Protein AF-A0A8T0S500-F1 (afdb_monomer_lite)

pLDDT: mean 80.97, std 13.62, range [43.94, 96.31]

Secondary structure (DSSP, 8-state):
----HHHHTGGGPPPPTTS-HHHHHHHHHHHHHHHHHHHHHHHHH-----HHHHHHHHHHHHHHHGGGS-GGG-

Sequence (74 aa):
MEPDAAACNLLHLPKPENLPAAHFNTFVLLCCWHLWKRRNGIVFRQESLNLPHFLQNCKLDARAWSCRLPRQDM

Radius of gyration: 14.61 Å; chains: 1; bounding box: 41×24×31 Å

Organism: Panicum virgatum (NCBI:txid38727)

Foldseek 3Di:
DDDPPVVVCLVVDDDDPPDDPLCRVVLSVLVVVLVVVVVCCCPPVVDDDDPVVSVVVSVVVVVVCCVVRPPVVD

Structure (mmCIF, N/CA/C/O backbone):
data_AF-A0A8T0S500-F1
#
_entry.id   AF-A0A8T0S500-F1
#
loop_
_atom_site.group_PDB
_atom_site.id
_atom_site.type_symbol
_atom_site.label_atom_id
_atom_site.label_alt_id
_atom_site.label_comp_id
_atom_site.label_asym_id
_atom_site.label_entity_id
_atom_site.label_seq_id
_atom_site.pdbx_PDB_ins_code
_atom_site.Cartn_x
_atom_site.Cartn_y
_atom_site.Cartn_z
_atom_site.occupancy
_atom_site.B_iso_or_equiv
_atom_site.auth_seq_id
_atom_site.auth_comp_id
_atom_site.auth_asym_id
_atom_site.auth_atom_id
_atom_site.pdbx_PDB_model_num
ATOM 1 N N . MET A 1 1 ? -25.308 14.047 -11.331 1.00 43.94 1 MET A N 1
ATOM 2 C CA . MET A 1 1 ? -24.596 13.167 -10.383 1.00 43.94 1 MET A CA 1
ATOM 3 C C . MET A 1 1 ? -23.435 12.606 -11.177 1.00 43.94 1 MET A C 1
ATOM 5 O O . MET A 1 1 ? -23.605 11.608 -11.859 1.00 43.94 1 MET A O 1
ATOM 9 N N . GLU A 1 2 ? -22.343 13.369 -11.240 1.00 44.81 2 GLU A N 1
ATOM 10 C CA . GLU A 1 2 ? -21.165 12.996 -12.028 1.00 44.81 2 GLU A CA 1
ATOM 11 C C . GLU A 1 2 ? -20.555 11.737 -11.408 1.00 44.81 2 GLU A C 1
ATOM 13 O O . GLU A 1 2 ? -20.345 11.727 -10.190 1.00 44.81 2 GLU A O 1
ATOM 18 N N . PRO A 1 3 ? -20.307 10.667 -12.181 1.00 50.75 3 PRO A N 1
ATOM 19 C CA . PRO A 1 3 ? -19.519 9.563 -11.665 1.00 50.75 3 PRO A CA 1
ATOM 20 C C . PRO A 1 3 ? -18.166 10.138 -11.243 1.00 50.75 3 PRO A C 1
ATOM 22 O O . PRO A 1 3 ? -17.587 10.939 -11.971 1.00 50.75 3 PRO A O 1
ATOM 25 N N . ASP A 1 4 ? -17.706 9.766 -10.050 1.00 53.47 4 ASP A N 1
ATOM 26 C CA . ASP A 1 4 ? -16.430 10.165 -9.453 1.00 53.47 4 ASP A CA 1
ATOM 27 C C . ASP A 1 4 ? -15.288 10.006 -10.480 1.00 53.47 4 ASP A C 1
ATOM 29 O O . ASP A 1 4 ? -14.678 8.941 -10.624 1.00 53.47 4 ASP A O 1
ATOM 33 N N . ALA A 1 5 ? -15.006 11.067 -11.241 1.00 48.22 5 ALA A N 1
ATOM 34 C CA . ALA A 1 5 ? -14.050 11.061 -12.349 1.00 48.22 5 ALA A CA 1
ATOM 35 C C . ALA A 1 5 ? -12.628 10.704 -11.876 1.00 48.22 5 ALA A C 1
ATOM 37 O O . ALA A 1 5 ? -11.765 10.324 -12.667 1.00 48.22 5 ALA A O 1
ATOM 38 N N . ALA A 1 6 ? -12.387 10.774 -10.566 1.00 55.34 6 ALA A N 1
ATOM 39 C CA . ALA A 1 6 ? -11.139 10.403 -9.925 1.00 55.34 6 ALA A CA 1
ATOM 40 C C . ALA A 1 6 ? -10.812 8.901 -10.041 1.00 55.34 6 ALA A C 1
ATOM 42 O O . ALA A 1 6 ? -9.646 8.551 -10.216 1.00 55.34 6 ALA A O 1
ATOM 43 N N . ALA A 1 7 ? -11.803 8.002 -9.980 1.00 55.00 7 ALA A N 1
ATOM 44 C CA . ALA A 1 7 ? -11.533 6.559 -9.968 1.00 55.00 7 ALA A CA 1
ATOM 45 C C . ALA A 1 7 ? -11.213 5.995 -11.365 1.00 55.00 7 ALA A C 1
ATOM 47 O O . ALA A 1 7 ? -10.345 5.131 -11.494 1.00 55.00 7 ALA A O 1
ATOM 48 N N . CYS A 1 8 ? -11.852 6.516 -12.421 1.00 52.06 8 CYS A N 1
ATOM 49 C CA . CYS A 1 8 ? -11.615 6.069 -13.802 1.00 52.06 8 CYS A CA 1
ATOM 50 C C . CYS A 1 8 ? -10.197 6.392 -14.314 1.00 52.06 8 CYS A C 1
ATOM 52 O O . CYS A 1 8 ? -9.739 5.780 -15.273 1.00 52.06 8 CYS A O 1
ATOM 54 N N . ASN A 1 9 ? -9.477 7.309 -13.659 1.00 65.69 9 ASN A N 1
ATOM 55 C CA . ASN A 1 9 ? -8.159 7.781 -14.088 1.00 65.69 9 ASN A CA 1
ATOM 56 C C . ASN A 1 9 ? -6.974 7.115 -13.367 1.00 65.69 9 ASN A C 1
ATOM 58 O O . ASN A 1 9 ? -5.828 7.485 -13.613 1.00 65.69 9 ASN A O 1
ATOM 62 N N . LEU A 1 10 ? -7.211 6.105 -12.519 1.00 65.56 10 LEU A N 1
ATOM 63 C CA . LEU A 1 10 ? -6.143 5.349 -11.841 1.00 65.56 10 LEU A CA 1
ATOM 64 C C . LEU A 1 10 ? -5.170 4.681 -12.826 1.00 65.56 10 LEU A C 1
ATOM 66 O O . LEU A 1 10 ? -3.970 4.630 -12.567 1.00 65.56 10 LEU A O 1
ATOM 70 N N . LEU A 1 11 ? -5.681 4.221 -13.972 1.00 64.62 11 LEU A N 1
ATOM 71 C CA . LEU A 1 11 ? -4.881 3.631 -15.052 1.00 64.62 11 LEU A CA 1
ATOM 72 C C . LEU A 1 11 ? -4.010 4.663 -15.788 1.00 64.62 11 LEU A C 1
ATOM 74 O O . LEU A 1 11 ? -3.039 4.288 -16.436 1.00 64.62 11 LEU A O 1
ATOM 78 N N . HIS A 1 12 ? -4.344 5.950 -15.679 1.00 71.12 12 HIS A N 1
ATOM 79 C CA . HIS A 1 12 ? -3.642 7.057 -16.332 1.00 71.12 12 HIS A CA 1
ATOM 80 C C . HIS A 1 12 ? -2.768 7.859 -15.362 1.00 71.12 12 HIS A C 1
ATOM 82 O O . HIS A 1 12 ? -2.329 8.960 -15.698 1.00 71.12 12 HIS A O 1
ATOM 88 N N . LEU A 1 13 ? -2.516 7.343 -14.153 1.00 77.31 13 LEU A N 1
ATOM 89 C CA . LEU A 1 13 ? -1.628 8.015 -13.214 1.00 77.31 13 LEU A CA 1
ATO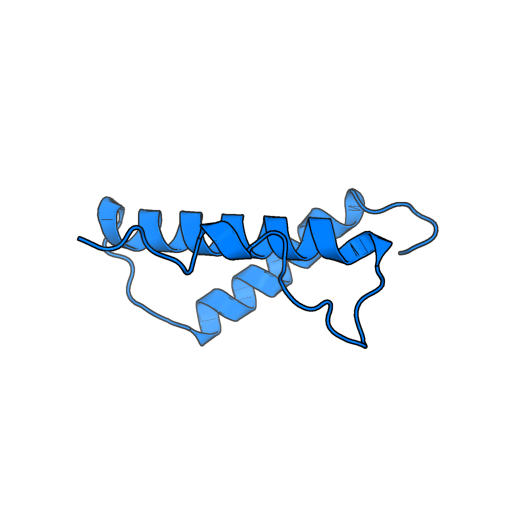M 90 C C . LEU A 1 13 ? -0.238 8.194 -13.847 1.00 77.31 13 LEU A C 1
ATOM 92 O O . LEU A 1 13 ? 0.335 7.225 -14.354 1.00 77.31 13 LEU A O 1
ATOM 96 N N . PRO A 1 14 ? 0.333 9.410 -13.811 1.00 78.62 14 PRO A N 1
ATOM 97 C CA . PRO A 1 14 ? 1.674 9.625 -14.320 1.00 78.62 14 PRO A CA 1
ATOM 98 C C . PRO A 1 14 ? 2.671 8.858 -13.451 1.00 78.62 14 PRO A C 1
ATOM 100 O O . PRO A 1 14 ? 2.673 8.970 -12.221 1.00 78.62 14 PRO A O 1
ATOM 103 N N . LYS A 1 15 ? 3.539 8.076 -14.097 1.00 82.06 15 LYS A N 1
ATOM 104 C CA . LYS A 1 15 ? 4.626 7.377 -13.412 1.00 82.06 15 LYS A CA 1
ATOM 105 C C . LYS A 1 15 ? 5.610 8.409 -12.847 1.00 82.06 15 LYS A C 1
ATOM 107 O O . LYS A 1 15 ? 6.144 9.198 -13.625 1.00 82.06 15 LYS A O 1
ATOM 112 N N . PRO A 1 16 ?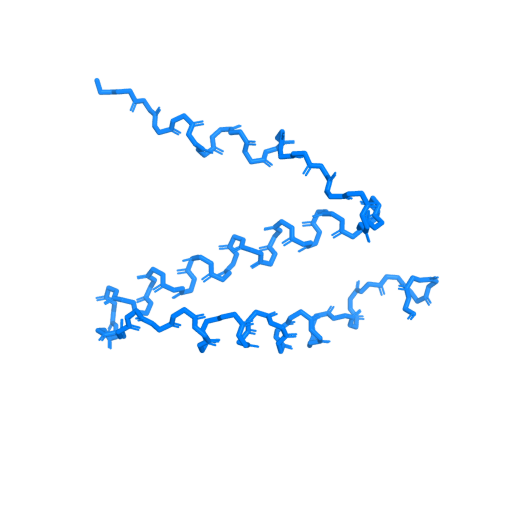 5.937 8.369 -11.544 1.00 82.19 16 PRO A N 1
ATOM 113 C CA . PRO A 1 16 ? 7.010 9.187 -10.989 1.00 82.19 16 PRO A CA 1
ATOM 114 C C . PRO A 1 16 ? 8.342 8.907 -11.699 1.00 82.19 16 PRO A C 1
ATOM 116 O O . PRO A 1 16 ? 8.645 7.754 -12.022 1.00 82.19 16 PRO A O 1
ATOM 119 N N . GLU A 1 17 ? 9.165 9.932 -11.923 1.00 81.06 17 GLU A N 1
ATOM 120 C CA . GLU A 1 17 ? 10.454 9.793 -12.625 1.00 81.06 17 GLU A CA 1
ATOM 121 C C . GLU A 1 17 ? 11.381 8.790 -11.925 1.00 81.06 17 GLU A C 1
ATOM 123 O O . GLU A 1 17 ? 11.950 7.914 -12.571 1.00 81.06 17 GLU A O 1
ATOM 128 N N . ASN A 1 18 ? 11.401 8.826 -10.591 1.00 82.25 18 ASN A N 1
ATOM 129 C CA . ASN A 1 18 ? 12.275 8.010 -9.744 1.00 82.25 18 ASN A CA 1
ATOM 130 C C . ASN A 1 18 ? 11.791 6.566 -9.528 1.00 82.25 18 ASN A C 1
ATOM 132 O O . ASN A 1 18 ? 12.418 5.824 -8.776 1.00 82.25 18 ASN A O 1
ATOM 136 N N . LEU A 1 19 ? 10.662 6.167 -10.124 1.00 78.94 19 LEU A N 1
ATOM 137 C CA . LEU A 1 19 ? 10.120 4.821 -9.960 1.00 78.94 19 LEU A CA 1
ATOM 138 C C . LEU A 1 19 ? 10.332 3.994 -11.238 1.00 78.94 19 LEU A C 1
ATOM 140 O O . LEU A 1 19 ? 9.859 4.403 -12.307 1.00 78.94 19 LEU A O 1
ATOM 144 N N . PRO A 1 20 ? 10.987 2.822 -11.159 1.00 81.94 20 PRO A N 1
ATOM 145 C CA . PRO A 1 20 ? 11.076 1.902 -12.285 1.00 81.94 20 PRO A CA 1
ATOM 146 C C . PRO A 1 20 ? 9.684 1.532 -12.805 1.00 81.94 20 PRO A C 1
ATOM 148 O O . PRO A 1 20 ? 8.763 1.281 -12.025 1.00 81.94 20 PRO A O 1
ATOM 151 N N . ALA A 1 21 ? 9.519 1.473 -14.130 1.00 77.62 21 ALA A N 1
ATOM 152 C CA . ALA A 1 21 ? 8.235 1.124 -14.748 1.00 77.62 21 ALA A CA 1
ATOM 153 C C . ALA A 1 21 ? 7.728 -0.255 -14.285 1.00 77.62 21 ALA A C 1
ATOM 155 O O . ALA A 1 21 ? 6.534 -0.418 -14.041 1.00 77.62 21 ALA A O 1
ATOM 156 N N . ALA A 1 22 ? 8.646 -1.201 -14.054 1.00 78.12 22 ALA A N 1
ATOM 157 C CA . A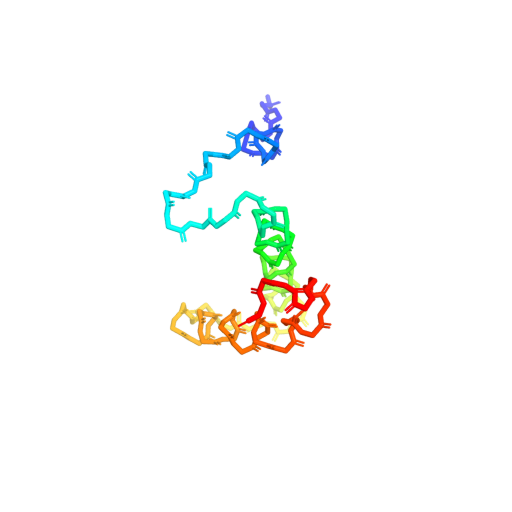LA A 1 22 ? 8.351 -2.527 -13.514 1.00 78.12 22 ALA A CA 1
ATOM 158 C C . ALA A 1 22 ? 7.702 -2.496 -12.114 1.00 78.12 22 ALA A C 1
ATOM 160 O O . ALA A 1 22 ? 6.999 -3.429 -11.735 1.00 78.12 22 ALA A O 1
ATOM 161 N N . HIS A 1 23 ? 7.901 -1.425 -11.340 1.00 82.44 23 HIS A N 1
ATOM 162 C CA . HIS A 1 23 ? 7.367 -1.286 -9.979 1.00 82.44 23 HIS A CA 1
ATOM 163 C C . HIS A 1 23 ? 6.115 -0.425 -9.899 1.00 82.44 23 HIS A C 1
ATOM 165 O O . HIS A 1 23 ? 5.449 -0.419 -8.865 1.00 82.44 23 HIS A O 1
ATOM 171 N N . PHE A 1 24 ? 5.776 0.290 -10.972 1.00 84.00 24 PHE A N 1
ATOM 172 C CA . PHE A 1 24 ? 4.682 1.251 -10.957 1.00 84.00 24 PHE A CA 1
ATOM 173 C C . PHE A 1 24 ? 3.331 0.600 -10.651 1.00 84.00 24 PHE A C 1
ATOM 175 O O . PHE A 1 24 ? 2.612 1.071 -9.772 1.00 84.00 24 PHE A O 1
ATOM 182 N N . ASN A 1 25 ? 3.028 -0.539 -11.276 1.00 83.69 25 ASN A N 1
ATOM 183 C CA . ASN A 1 25 ? 1.783 -1.263 -11.012 1.00 83.69 25 ASN A CA 1
ATOM 184 C C . ASN A 1 25 ? 1.696 -1.738 -9.555 1.00 83.69 25 ASN A C 1
ATOM 186 O O . ASN A 1 25 ? 0.669 -1.552 -8.903 1.00 83.69 25 ASN A O 1
ATOM 190 N N . THR A 1 26 ? 2.785 -2.296 -9.016 1.00 87.00 26 THR A N 1
ATOM 191 C CA . THR A 1 26 ? 2.855 -2.721 -7.609 1.00 87.00 26 THR A CA 1
ATOM 192 C C . THR A 1 26 ? 2.682 -1.535 -6.662 1.00 87.00 26 THR A C 1
ATOM 194 O O . THR A 1 26 ? 1.955 -1.637 -5.677 1.00 87.00 26 THR A O 1
ATOM 197 N N . PHE A 1 27 ? 3.296 -0.393 -6.974 1.00 85.38 27 PHE A N 1
ATOM 198 C CA . PHE A 1 27 ? 3.145 0.840 -6.207 1.00 85.38 27 PHE A CA 1
ATOM 199 C C . PHE A 1 27 ? 1.687 1.320 -6.176 1.00 85.38 27 PHE A C 1
ATOM 201 O O . PHE A 1 27 ? 1.147 1.539 -5.091 1.00 85.38 27 PHE A O 1
ATOM 208 N N . VAL A 1 28 ? 1.026 1.413 -7.336 1.00 86.69 28 VAL A N 1
ATOM 209 C CA . VAL A 1 28 ? -0.387 1.824 -7.425 1.00 86.69 28 VAL A CA 1
ATOM 210 C C . VAL A 1 28 ? -1.281 0.868 -6.631 1.00 86.69 28 VAL A C 1
ATOM 212 O O . VAL A 1 28 ? -2.104 1.320 -5.833 1.00 86.69 28 VAL A O 1
ATOM 215 N N . LEU A 1 29 ? -1.076 -0.446 -6.773 1.00 88.12 29 LEU A N 1
ATOM 216 C CA . LEU A 1 29 ? -1.822 -1.461 -6.023 1.00 88.12 29 LEU A CA 1
ATOM 217 C C . LEU A 1 29 ? -1.662 -1.301 -4.507 1.00 88.12 29 LEU A C 1
ATOM 219 O O . LEU A 1 29 ? -2.658 -1.340 -3.780 1.00 88.12 29 LEU A O 1
ATOM 223 N N . LEU A 1 30 ? -0.436 -1.081 -4.023 1.00 89.81 30 LEU A N 1
ATOM 224 C CA . LEU A 1 30 ? -0.181 -0.837 -2.603 1.00 89.81 30 LEU A CA 1
ATOM 225 C C . LEU A 1 30 ? -0.891 0.433 -2.125 1.00 89.81 30 LEU A C 1
ATOM 227 O O . LEU A 1 30 ? -1.569 0.394 -1.096 1.00 89.81 30 LEU A O 1
ATOM 231 N N . CYS A 1 31 ? -0.821 1.532 -2.879 1.00 88.44 31 CYS A N 1
ATOM 232 C CA . CYS A 1 31 ? -1.549 2.760 -2.555 1.00 88.44 31 CYS A CA 1
ATOM 233 C C . CYS A 1 31 ? -3.061 2.513 -2.432 1.00 88.44 31 CYS A C 1
ATOM 235 O O . CYS A 1 31 ? -3.661 2.886 -1.420 1.00 88.44 31 CYS A O 1
ATOM 237 N N . CYS A 1 32 ? -3.675 1.832 -3.405 1.00 89.88 32 CYS A N 1
ATOM 238 C CA . CYS A 1 32 ? -5.098 1.486 -3.362 1.00 89.88 32 CYS A CA 1
ATOM 239 C C . CYS A 1 32 ? -5.442 0.611 -2.149 1.00 89.88 32 CYS A C 1
ATOM 241 O O . CYS A 1 32 ? -6.435 0.869 -1.463 1.00 89.88 32 CYS A O 1
ATOM 243 N N . TRP A 1 33 ? -4.610 -0.386 -1.842 1.00 91.75 33 TRP A N 1
ATOM 244 C CA . TRP A 1 33 ? -4.800 -1.251 -0.679 1.00 91.75 33 TRP A CA 1
ATOM 245 C C . TRP A 1 33 ? -4.740 -0.471 0.639 1.00 91.75 33 TRP A C 1
ATOM 247 O O . TRP A 1 33 ? -5.583 -0.668 1.517 1.00 91.75 33 TRP A O 1
ATOM 257 N N . HIS A 1 34 ? -3.792 0.454 0.781 1.00 92.50 34 HIS A N 1
ATOM 258 C CA . HIS A 1 34 ? -3.686 1.308 1.962 1.00 92.50 34 HIS A CA 1
ATOM 259 C C . HIS A 1 34 ? -4.877 2.252 2.119 1.00 92.50 34 HIS A C 1
ATOM 261 O O . HIS A 1 34 ? -5.399 2.381 3.230 1.00 92.50 34 HIS A O 1
ATOM 267 N N . LEU A 1 35 ? -5.344 2.864 1.028 1.00 90.19 35 LEU A N 1
ATOM 268 C CA . LEU A 1 35 ? -6.542 3.709 1.032 1.00 90.19 35 LEU A CA 1
ATOM 269 C C . LEU A 1 35 ? -7.785 2.909 1.433 1.00 90.19 35 LEU A C 1
ATOM 271 O O . LEU A 1 35 ? -8.554 3.348 2.292 1.00 90.19 35 LEU A O 1
ATOM 275 N N . TRP A 1 36 ? -7.943 1.704 0.878 1.00 91.94 36 TRP A N 1
ATOM 276 C CA . TRP A 1 36 ? -9.018 0.793 1.256 1.00 91.94 36 TRP A CA 1
ATOM 277 C C . TRP A 1 36 ? -8.941 0.435 2.744 1.00 91.94 36 TRP A C 1
ATOM 279 O O . TRP A 1 36 ? -9.915 0.649 3.468 1.00 91.94 36 TRP A O 1
ATOM 289 N N . LYS A 1 37 ? -7.785 -0.027 3.244 1.00 91.44 37 LYS A N 1
ATOM 290 C CA . LYS A 1 37 ? -7.596 -0.352 4.670 1.00 91.44 37 LYS A CA 1
ATOM 291 C C . LYS A 1 37 ? -7.934 0.836 5.563 1.00 91.44 37 LYS A C 1
ATOM 293 O O . LYS A 1 37 ? -8.650 0.671 6.547 1.00 91.44 37 LYS A O 1
ATOM 298 N N . ARG A 1 38 ? -7.469 2.036 5.201 1.00 90.69 38 ARG A N 1
ATOM 299 C CA . ARG A 1 38 ? -7.713 3.255 5.975 1.00 90.69 38 ARG A CA 1
ATOM 300 C C . ARG A 1 38 ? -9.199 3.586 6.052 1.00 90.69 38 ARG A C 1
ATOM 302 O O . ARG A 1 38 ? -9.697 3.846 7.143 1.00 90.69 38 ARG A O 1
ATOM 309 N N . ARG A 1 39 ? -9.915 3.535 4.925 1.00 90.81 39 ARG A N 1
ATOM 310 C CA . ARG A 1 39 ? -11.369 3.751 4.900 1.00 90.81 39 ARG A CA 1
ATOM 311 C C . ARG A 1 39 ? -12.097 2.742 5.793 1.00 90.81 39 ARG A C 1
ATOM 313 O O . ARG A 1 39 ? -12.966 3.140 6.561 1.00 90.81 39 ARG A O 1
ATOM 320 N N . ASN A 1 40 ? -11.714 1.466 5.736 1.00 94.06 40 ASN A N 1
ATOM 321 C CA . ASN A 1 40 ? -12.298 0.427 6.589 1.00 94.06 40 ASN A CA 1
ATOM 322 C C . ASN A 1 40 ? -11.994 0.662 8.077 1.00 94.06 40 ASN A C 1
ATOM 324 O O . ASN A 1 40 ? -12.890 0.534 8.904 1.00 94.06 40 ASN A O 1
ATOM 328 N N . GLY A 1 41 ? -10.771 1.062 8.428 1.00 93.25 41 GLY A N 1
ATOM 329 C CA . GLY A 1 41 ? -10.407 1.392 9.808 1.00 93.25 41 GLY A CA 1
ATOM 330 C C . GLY A 1 41 ? -11.224 2.556 10.377 1.00 93.25 41 GLY A C 1
ATOM 331 O O . GLY A 1 41 ? -11.660 2.510 11.525 1.00 93.25 41 GLY A O 1
ATOM 332 N N . ILE A 1 42 ? -11.520 3.573 9.565 1.00 91.69 42 ILE A N 1
ATOM 333 C CA . ILE A 1 42 ? -12.386 4.686 9.986 1.00 91.69 42 ILE A CA 1
ATOM 334 C C . ILE A 1 42 ? -13.816 4.196 10.230 1.00 91.69 42 ILE A C 1
ATOM 336 O O . ILE A 1 42 ? -14.372 4.449 11.295 1.00 91.69 42 ILE A O 1
ATOM 340 N N . VAL A 1 43 ? -14.403 3.486 9.261 1.00 94.25 43 VAL A N 1
ATOM 341 C CA . VAL A 1 43 ? -15.818 3.080 9.310 1.00 94.25 43 VAL A CA 1
ATOM 342 C C . VAL A 1 43 ? -16.075 2.021 10.382 1.00 94.25 43 VAL A C 1
ATOM 344 O O . VAL A 1 43 ? -17.048 2.125 11.120 1.00 94.25 43 VAL A O 1
ATOM 347 N N . PHE A 1 44 ? -15.212 1.009 10.481 1.00 96.31 44 PHE A N 1
ATOM 348 C CA . PHE A 1 44 ? -15.462 -0.169 11.317 1.00 96.31 44 PHE A CA 1
ATOM 349 C C . PHE A 1 44 ? -14.745 -0.139 12.668 1.00 96.31 44 PHE A C 1
ATOM 351 O O . PHE A 1 44 ? -15.138 -0.869 13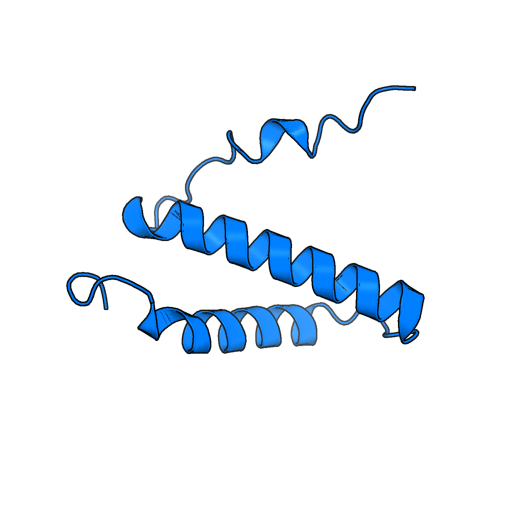.573 1.00 96.31 44 PHE A O 1
ATOM 358 N N . ARG A 1 45 ? -13.684 0.664 12.816 1.00 93.31 45 ARG A N 1
ATOM 359 C CA . ARG A 1 45 ? -12.844 0.696 14.029 1.00 93.31 45 ARG A CA 1
ATOM 360 C C . ARG A 1 45 ? -12.717 2.080 14.664 1.00 93.31 45 ARG A C 1
ATOM 362 O O . ARG A 1 45 ? -11.992 2.215 15.642 1.00 93.31 45 ARG A O 1
ATOM 369 N N . GLN A 1 46 ? -13.395 3.095 14.119 1.00 92.25 46 GLN A N 1
ATOM 370 C CA . GLN A 1 46 ? -13.315 4.486 14.586 1.00 92.25 46 GLN A CA 1
ATOM 371 C C . GLN A 1 46 ? -11.870 5.020 14.668 1.00 92.25 46 GLN A C 1
ATOM 373 O O . GLN A 1 46 ? -11.539 5.854 15.507 1.00 92.25 46 GLN A O 1
ATOM 378 N N . GLU A 1 47 ? -10.981 4.546 13.789 1.00 90.94 47 GLU A N 1
ATOM 379 C CA . GLU A 1 47 ? -9.581 4.974 13.790 1.00 90.94 47 GLU A CA 1
ATOM 380 C C . GLU A 1 47 ? -9.432 6.447 13.372 1.00 90.94 47 GLU A C 1
ATOM 382 O O . GLU A 1 47 ? -9.857 6.852 12.282 1.00 90.94 47 GLU A O 1
ATOM 387 N N . SER A 1 48 ? -8.708 7.239 14.164 1.00 86.75 48 SER A N 1
ATOM 388 C CA . SER A 1 48 ? -8.439 8.650 13.869 1.00 86.75 48 SER A CA 1
ATOM 389 C C . SER A 1 48 ? -7.486 8.854 12.682 1.00 86.75 48 SER A C 1
ATOM 391 O O . SER A 1 48 ? -6.638 8.015 12.365 1.00 86.75 48 SER A O 1
ATOM 393 N N . LEU A 1 49 ? -7.649 9.977 11.969 1.00 80.94 49 LEU A N 1
ATOM 394 C CA . LEU A 1 49 ? -6.787 10.356 10.845 1.00 80.94 49 LEU A CA 1
ATOM 395 C C . LEU A 1 49 ? -5.422 10.811 11.363 1.00 80.94 49 LEU A C 1
ATOM 397 O O . LEU A 1 49 ? -5.260 11.944 11.798 1.00 80.94 49 LEU A O 1
ATOM 401 N N . ASN A 1 50 ? -4.432 9.925 11.269 1.00 87.56 50 ASN A N 1
ATOM 402 C CA . ASN A 1 50 ? -3.035 10.239 11.550 1.00 87.56 50 ASN A CA 1
ATOM 403 C C . ASN A 1 50 ? -2.186 9.975 10.298 1.00 87.56 50 ASN A C 1
ATOM 405 O O . ASN A 1 50 ? -1.805 8.837 10.012 1.00 87.56 50 ASN A O 1
ATOM 409 N N . LEU A 1 51 ? -1.923 11.038 9.531 1.00 88.19 51 LEU A N 1
ATOM 410 C CA . LEU A 1 51 ? -1.165 10.962 8.281 1.00 88.19 51 LEU A CA 1
ATOM 411 C C . LEU A 1 51 ? 0.277 10.453 8.488 1.00 88.19 51 LEU A C 1
ATOM 413 O O . LEU A 1 51 ? 0.673 9.554 7.747 1.00 88.19 51 LEU A O 1
ATOM 417 N N . PRO A 1 52 ? 1.054 10.924 9.487 1.00 92.38 52 PRO A N 1
ATOM 418 C CA . PRO A 1 52 ? 2.382 10.371 9.761 1.00 92.38 52 PRO A CA 1
ATOM 419 C C . PRO A 1 52 ? 2.378 8.856 9.988 1.00 92.38 52 PRO A C 1
ATOM 421 O O . PRO A 1 52 ? 3.154 8.131 9.364 1.00 92.38 52 PRO A O 1
ATOM 424 N N . HIS A 1 53 ? 1.469 8.367 10.833 1.00 88.81 53 HIS A N 1
ATOM 425 C CA . HIS A 1 53 ? 1.349 6.939 11.123 1.00 88.81 53 HIS A CA 1
ATOM 426 C C . HIS A 1 53 ? 0.928 6.144 9.878 1.00 88.81 53 HIS A C 1
ATOM 428 O O . HIS A 1 53 ? 1.478 5.082 9.589 1.00 88.81 53 HIS A O 1
ATOM 434 N N . PHE A 1 54 ? 0.003 6.690 9.087 1.00 90.00 54 PHE A N 1
ATOM 435 C CA . PHE A 1 54 ? -0.410 6.098 7.819 1.00 90.00 54 PHE A CA 1
ATOM 436 C C . PHE A 1 54 ? 0.758 5.960 6.831 1.00 90.00 54 PHE A C 1
ATOM 438 O O . PHE A 1 54 ? 0.967 4.878 6.280 1.00 90.00 54 PHE A O 1
ATOM 445 N N . LEU A 1 55 ? 1.548 7.019 6.638 1.00 90.31 55 LEU A N 1
ATOM 446 C CA . LEU A 1 55 ? 2.711 6.997 5.747 1.00 90.31 55 LEU A CA 1
ATOM 447 C C . LEU A 1 55 ? 3.793 6.033 6.247 1.00 90.31 55 LEU A C 1
ATOM 449 O O . LEU A 1 55 ? 4.422 5.348 5.439 1.00 90.31 55 LEU A O 1
ATOM 453 N N . GLN A 1 56 ? 3.992 5.939 7.564 1.00 92.12 56 GLN A N 1
ATOM 454 C CA . GLN A 1 56 ? 4.911 4.965 8.149 1.00 92.12 56 GLN A CA 1
ATOM 455 C C . GLN A 1 56 ? 4.469 3.527 7.847 1.00 92.12 56 GLN A C 1
ATOM 457 O O . GLN A 1 56 ? 5.284 2.720 7.398 1.00 92.12 56 GLN A O 1
ATOM 462 N N 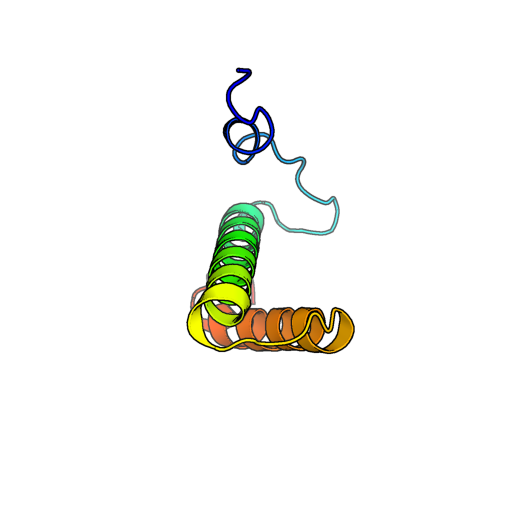. ASN A 1 57 ? 3.179 3.225 8.002 1.00 90.69 57 ASN A N 1
ATOM 463 C CA . ASN A 1 57 ? 2.631 1.912 7.658 1.00 90.69 57 ASN A CA 1
ATOM 464 C C . ASN A 1 57 ? 2.759 1.609 6.162 1.00 90.69 57 ASN A C 1
ATOM 466 O O . ASN A 1 57 ? 3.094 0.484 5.807 1.00 90.69 57 ASN A O 1
ATOM 470 N N . CYS A 1 58 ? 2.581 2.608 5.289 1.00 90.56 58 CYS A N 1
ATOM 471 C CA . CYS A 1 58 ? 2.825 2.447 3.852 1.00 90.56 58 CYS A CA 1
ATOM 472 C C . CYS A 1 58 ? 4.267 2.016 3.555 1.00 90.56 58 CYS A C 1
ATOM 474 O O . CYS A 1 58 ? 4.492 1.115 2.751 1.00 90.56 58 CYS A O 1
ATOM 476 N N . LYS A 1 59 ? 5.254 2.615 4.233 1.00 89.62 59 LYS A N 1
ATOM 477 C CA . LYS A 1 59 ? 6.669 2.239 4.074 1.00 89.62 59 LYS A CA 1
ATOM 478 C C . LYS A 1 59 ? 6.954 0.821 4.570 1.00 89.62 59 LYS A C 1
ATOM 480 O O . LYS A 1 59 ? 7.698 0.092 3.917 1.00 89.62 59 LYS A O 1
ATOM 485 N N . LEU A 1 60 ? 6.405 0.445 5.725 1.00 92.69 60 LEU A N 1
ATOM 486 C CA . LEU A 1 60 ? 6.596 -0.890 6.302 1.00 92.69 60 LEU A CA 1
ATOM 487 C C . LEU A 1 60 ? 5.985 -1.974 5.414 1.00 92.69 60 LEU A C 1
ATOM 489 O O . LEU A 1 60 ? 6.650 -2.959 5.104 1.00 92.69 60 LEU A O 1
ATOM 493 N N . ASP A 1 61 ? 4.764 -1.751 4.943 1.00 91.12 61 ASP A N 1
ATOM 494 C CA . ASP A 1 61 ? 4.075 -2.686 4.064 1.00 91.12 61 ASP A CA 1
ATOM 495 C C . ASP A 1 61 ? 4.760 -2.790 2.697 1.00 91.12 61 ASP A C 1
ATOM 497 O O . ASP A 1 61 ? 4.936 -3.898 2.196 1.00 91.12 61 ASP A O 1
ATOM 501 N N . ALA A 1 62 ? 5.235 -1.679 2.123 1.00 88.81 62 ALA A N 1
ATOM 502 C CA . ALA A 1 62 ? 6.022 -1.713 0.889 1.00 88.81 62 ALA A CA 1
ATOM 503 C C . ALA A 1 62 ? 7.299 -2.557 1.041 1.00 88.81 62 ALA A C 1
ATOM 505 O O . ALA A 1 62 ? 7.622 -3.354 0.162 1.00 88.81 62 ALA A O 1
ATOM 506 N N . ARG A 1 63 ? 7.997 -2.440 2.181 1.00 89.19 63 ARG A N 1
ATOM 507 C CA . ARG A 1 63 ? 9.154 -3.294 2.497 1.00 89.19 63 ARG A CA 1
ATOM 508 C C . ARG A 1 63 ? 8.759 -4.758 2.657 1.00 89.19 63 ARG A C 1
ATOM 510 O O . ARG A 1 63 ? 9.453 -5.619 2.138 1.00 89.19 63 ARG A O 1
ATOM 517 N N . ALA A 1 64 ? 7.652 -5.050 3.336 1.00 90.12 64 ALA A N 1
ATOM 518 C CA . ALA A 1 64 ? 7.165 -6.421 3.489 1.00 90.12 64 ALA A CA 1
ATOM 519 C C . ALA A 1 64 ? 6.762 -7.051 2.142 1.00 90.12 64 ALA A C 1
ATOM 521 O O . ALA A 1 64 ? 6.906 -8.257 1.950 1.00 90.12 64 ALA A O 1
ATOM 522 N N . TRP A 1 65 ? 6.281 -6.235 1.203 1.00 88.44 65 TRP A N 1
ATOM 523 C CA . TRP A 1 65 ? 5.904 -6.658 -0.145 1.00 88.44 65 TRP A CA 1
ATOM 524 C C . TRP A 1 65 ? 7.075 -6.785 -1.120 1.00 88.44 65 TRP A C 1
ATOM 526 O O . TRP A 1 65 ? 6.896 -7.393 -2.178 1.00 88.44 65 TRP A O 1
ATOM 536 N N . SER A 1 66 ? 8.262 -6.270 -0.785 1.00 85.25 66 SER A N 1
ATOM 537 C CA . SER A 1 66 ? 9.406 -6.276 -1.703 1.00 85.25 66 SER A CA 1
ATOM 538 C C . SER A 1 66 ? 9.794 -7.688 -2.137 1.00 85.25 66 SER A C 1
ATOM 540 O O . SER A 1 66 ? 10.180 -7.872 -3.283 1.00 85.25 66 SER A O 1
ATOM 542 N N . CYS A 1 67 ? 9.596 -8.703 -1.284 1.00 85.62 67 CYS A N 1
ATOM 543 C CA . CYS A 1 67 ? 9.860 -10.118 -1.583 1.00 85.62 67 CYS A CA 1
ATOM 544 C C . CYS A 1 67 ? 9.114 -10.672 -2.808 1.00 85.62 67 CYS A C 1
ATOM 546 O O . CYS A 1 67 ? 9.459 -11.749 -3.291 1.00 85.62 67 CYS A O 1
ATOM 548 N N . ARG A 1 68 ? 8.097 -9.957 -3.303 1.00 83.38 68 ARG A N 1
ATOM 549 C CA . ARG A 1 68 ? 7.314 -10.315 -4.492 1.00 83.38 68 ARG A CA 1
ATOM 550 C C . ARG A 1 68 ? 7.799 -9.622 -5.765 1.00 83.38 68 ARG A C 1
ATOM 552 O O . ARG A 1 68 ? 7.267 -9.907 -6.835 1.00 83.38 68 ARG A O 1
ATOM 559 N N . LEU A 1 69 ? 8.758 -8.705 -5.657 1.00 79.94 69 LEU A N 1
ATOM 560 C CA . LEU A 1 69 ? 9.393 -8.082 -6.811 1.00 79.94 69 LEU A CA 1
ATOM 561 C C . LEU A 1 69 ? 10.422 -9.045 -7.429 1.00 79.94 69 LEU A C 1
ATOM 563 O O . LEU A 1 69 ? 11.001 -9.868 -6.711 1.00 79.94 69 LEU A O 1
ATOM 567 N N . PRO A 1 70 ? 10.654 -8.975 -8.752 1.00 77.94 70 PRO A N 1
ATOM 568 C CA . PRO A 1 70 ? 11.700 -9.756 -9.399 1.00 77.94 70 PRO A CA 1
ATOM 569 C C . PRO A 1 70 ? 13.064 -9.503 -8.742 1.00 77.94 70 PRO A C 1
ATOM 571 O O . PRO A 1 70 ? 13.420 -8.368 -8.447 1.00 77.94 70 PRO A O 1
ATOM 574 N N . ARG A 1 71 ? 13.862 -10.561 -8.544 1.00 67.75 71 ARG A N 1
ATOM 575 C CA . ARG A 1 71 ? 15.172 -10.480 -7.862 1.00 67.75 71 ARG A CA 1
ATOM 576 C C . ARG A 1 71 ? 16.192 -9.591 -8.592 1.00 67.75 71 ARG A C 1
ATOM 578 O O . ARG A 1 71 ? 17.174 -9.189 -7.992 1.00 67.75 71 ARG A O 1
ATOM 585 N N . GLN A 1 72 ? 15.972 -9.317 -9.878 1.00 66.12 72 GLN A N 1
ATOM 586 C CA . GLN A 1 72 ? 16.801 -8.409 -10.679 1.00 66.12 72 GLN A CA 1
ATOM 587 C C . GLN A 1 72 ? 16.577 -6.932 -10.328 1.00 66.12 72 GLN A C 1
ATOM 589 O O . GLN A 1 72 ? 17.405 -6.102 -10.688 1.00 66.12 72 GLN A O 1
ATOM 594 N N . ASP A 1 73 ? 15.497 -6.631 -9.605 1.00 60.16 73 ASP A N 1
ATOM 595 C CA . ASP A 1 73 ? 15.084 -5.277 -9.252 1.00 60.16 73 ASP A CA 1
ATOM 596 C C . ASP A 1 73 ? 15.119 -5.007 -7.727 1.00 60.16 7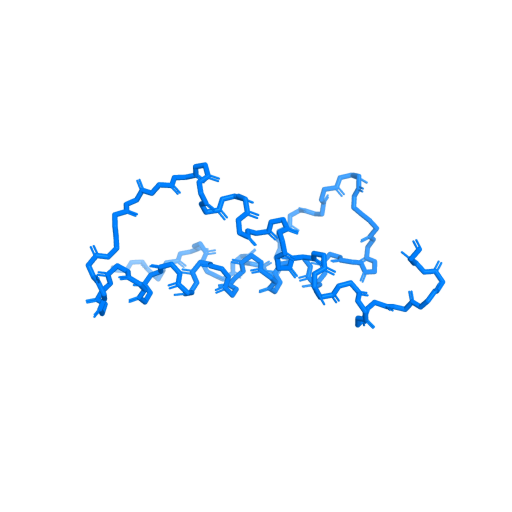3 ASP A C 1
ATOM 598 O O . ASP A 1 73 ? 14.635 -3.970 -7.268 1.00 60.16 73 ASP A O 1
ATOM 602 N N . MET A 1 74 ? 15.637 -5.959 -6.935 1.00 55.84 74 MET A N 1
ATOM 603 C CA . MET A 1 74 ? 15.945 -5.786 -5.504 1.00 55.84 74 MET A CA 1
ATOM 604 C C . MET A 1 74 ? 17.363 -5.267 -5.312 1.00 55.84 74 MET A C 1
ATOM 606 O O . MET A 1 74 ? 17.531 -4.396 -4.429 1.00 55.84 74 MET A O 1
#